Protein AF-A0A2A4UZH8-F1 (afdb_monomer)

pLDDT: mean 76.11, std 14.35, rang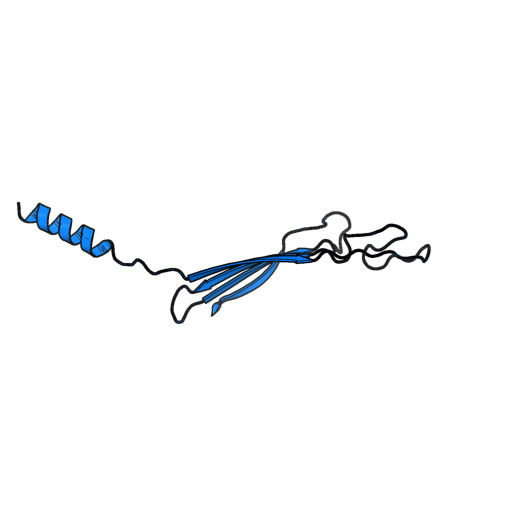e [52.84, 96.06]

Radius of gyration: 25.16 Å; Cα contacts (8 Å, |Δi|>4): 175; chains: 1; bounding box: 62×33×66 Å

Solvent-accessible surface area (backbone atoms only — not comparable to full-atom values): 5761 Å² total; per-residue (Å²): 115,67,68,62,52,53,53,52,51,56,58,59,68,67,69,72,78,78,70,81,68,52,66,48,80,50,71,51,77,45,84,32,77,40,71,39,95,54,93,93,59,78,64,71,73,25,35,87,48,84,19,49,39,49,54,20,35,42,37,41,35,44,37,38,34,83,49,100,76,36,35,38,38,42,31,39,34,21,38,27,54,50,101,52,100,85,51,62,49,53,79,39,76,77,50,76,50,77,79

Secondary structure (DSSP, 8-state):
-HHHHHHHHHHHHGGG-----EEEEEEEEE---B---STT--BTTB-SS-BSTTT-EEEEEEEEESSSS-EEEEEEEEES--SSTT-TT-EEEEEEEE-

Nearest PDB structures (foldseek):
  8byt-assembly1_A  TM=6.503E-01  e=1.397E-01  Veillonella parvula
  5fvn-assembly2_D  TM=3.999E-01  e=3.053E+00  Enterobacter cloacae
  2xe5-assembly1_E  TM=4.243E-01  e=4.521E+00  Escherichia coli
  3upg-assembly1_A  TM=3.669E-01  e=4.521E+00  Salmonella enterica subsp. enterica serovar Typhimurium

Mean predicted aligned error: 13.1 Å

Structure (mmCIF, N/CA/C/O backbone):
data_AF-A0A2A4UZH8-F1
#
_entry.id   AF-A0A2A4UZH8-F1
#
loop_
_atom_site.group_PDB
_atom_site.id
_atom_site.type_symbol
_atom_site.label_atom_id
_atom_site.label_alt_id
_atom_site.label_comp_id
_atom_site.label_asym_id
_atom_site.label_entity_id
_atom_site.label_seq_id
_atom_site.pdbx_PDB_ins_code
_atom_site.Cartn_x
_atom_site.Cartn_y
_atom_site.Cartn_z
_atom_site.occupancy
_atom_site.B_iso_or_equiv
_atom_site.auth_seq_id
_atom_site.auth_comp_id
_atom_site.auth_asym_id
_atom_site.auth_atom_id
_atom_site.pdbx_PDB_model_num
ATOM 1 N N . MET A 1 1 ? -39.535 22.575 33.151 1.00 62.09 1 MET A N 1
ATOM 2 C CA . MET A 1 1 ? -38.066 22.683 33.336 1.00 62.09 1 MET A CA 1
ATOM 3 C C . MET A 1 1 ? -37.366 21.321 33.250 1.00 62.09 1 MET A C 1
ATOM 5 O O . MET A 1 1 ? -36.395 21.210 32.519 1.00 62.09 1 MET A O 1
ATOM 9 N N . ILE A 1 2 ? -37.910 20.273 33.883 1.00 76.75 2 ILE A N 1
ATOM 10 C CA . ILE A 1 2 ? -37.363 18.895 33.910 1.00 76.75 2 ILE A CA 1
ATOM 11 C C . ILE A 1 2 ? -37.192 18.239 32.521 1.00 76.75 2 ILE A C 1
ATOM 13 O O . ILE A 1 2 ? -36.171 17.616 32.263 1.00 76.75 2 ILE A O 1
ATOM 17 N N . ILE A 1 3 ? -38.126 18.438 31.585 1.00 75.88 3 ILE A N 1
ATOM 18 C CA . ILE A 1 3 ? -38.042 17.865 30.223 1.00 75.88 3 ILE A CA 1
ATOM 19 C C . ILE A 1 3 ? -36.863 18.410 29.399 1.00 75.88 3 ILE A C 1
ATOM 21 O O . ILE A 1 3 ? -36.236 17.662 28.655 1.00 75.88 3 ILE A O 1
ATOM 25 N N . ARG A 1 4 ? -36.515 19.695 29.556 1.00 70.12 4 ARG A N 1
ATOM 26 C CA . ARG A 1 4 ? -35.352 20.287 28.870 1.00 70.12 4 ARG A CA 1
ATOM 27 C C . ARG A 1 4 ? -34.034 19.748 29.430 1.00 70.12 4 ARG A C 1
ATOM 29 O O . ARG A 1 4 ? -33.094 19.557 28.670 1.00 70.12 4 ARG A O 1
ATOM 36 N N . LEU A 1 5 ? -33.992 19.463 30.733 1.00 76.56 5 LEU A N 1
ATOM 37 C CA . LEU A 1 5 ? -32.843 18.847 31.399 1.00 76.56 5 LEU A CA 1
ATOM 38 C C . LEU A 1 5 ? -32.631 17.399 30.922 1.00 76.56 5 LEU A C 1
ATOM 40 O O . LEU A 1 5 ? -31.510 17.021 30.599 1.00 76.56 5 LEU A O 1
ATOM 44 N N . LEU A 1 6 ? -33.711 16.617 30.811 1.00 78.81 6 LEU A N 1
ATOM 45 C CA . LEU A 1 6 ? -33.657 15.242 30.299 1.00 78.81 6 LEU A CA 1
ATOM 46 C C . LEU A 1 6 ? -33.196 15.183 28.836 1.00 78.81 6 LEU A C 1
ATOM 48 O O . LEU A 1 6 ? -32.377 14.336 28.494 1.00 78.81 6 LEU A O 1
ATOM 52 N N . LEU A 1 7 ? -33.651 16.119 27.995 1.00 74.50 7 LEU A N 1
ATOM 53 C CA . LEU A 1 7 ? -33.182 16.246 26.609 1.00 74.50 7 LEU A CA 1
ATOM 54 C C . LEU A 1 7 ? -31.684 16.571 26.527 1.00 74.50 7 LEU A C 1
ATOM 56 O O . LEU A 1 7 ? -30.980 15.986 25.709 1.00 74.50 7 LEU A O 1
ATOM 60 N N . PHE A 1 8 ? -31.180 17.448 27.398 1.00 73.50 8 PHE A N 1
ATOM 61 C CA . PHE A 1 8 ? -29.752 17.771 27.453 1.00 73.50 8 PHE A CA 1
ATOM 62 C C . PHE A 1 8 ? -28.891 16.571 27.873 1.00 73.50 8 PHE A C 1
ATOM 64 O O . PHE A 1 8 ? -27.843 16.338 27.275 1.00 73.50 8 PHE A O 1
ATOM 71 N N . ILE A 1 9 ? -29.343 15.780 28.853 1.00 75.44 9 ILE A N 1
ATOM 72 C CA . ILE A 1 9 ? -28.635 14.573 29.316 1.00 75.44 9 ILE A CA 1
ATOM 73 C C . ILE A 1 9 ? -28.619 13.492 28.227 1.00 75.44 9 ILE A C 1
ATOM 75 O O . ILE A 1 9 ? -27.593 12.848 28.019 1.00 75.44 9 ILE A O 1
ATOM 79 N N . PHE A 1 10 ? -29.724 13.325 27.495 1.00 69.94 10 PHE A N 1
ATOM 80 C CA . PHE A 1 10 ? -29.813 12.349 26.408 1.00 69.94 10 PHE A CA 1
ATOM 81 C C . PHE A 1 10 ? -28.863 12.685 25.248 1.00 69.94 10 PHE A C 1
ATOM 83 O O . PHE A 1 10 ? -28.204 11.799 24.714 1.00 69.94 10 PHE A O 1
ATOM 90 N N . ILE A 1 11 ? -28.726 13.971 24.906 1.00 69.81 11 ILE A N 1
ATOM 91 C CA . ILE A 1 11 ? -27.785 14.434 23.875 1.00 69.81 11 ILE A CA 1
ATOM 92 C C . ILE A 1 11 ? -26.332 14.245 24.334 1.00 69.81 11 ILE A C 1
ATOM 94 O O . ILE A 1 11 ? -25.497 13.822 23.542 1.00 69.81 11 ILE A O 1
ATOM 98 N N . PHE A 1 12 ? -26.028 14.488 25.614 1.00 63.47 12 PHE A N 1
ATOM 99 C CA . PHE A 1 12 ? -24.675 14.304 26.150 1.00 63.47 12 PHE A CA 1
ATOM 100 C C . PHE A 1 12 ? -24.257 12.828 26.252 1.00 63.47 12 PHE A C 1
ATOM 102 O O . PHE A 1 12 ? -23.083 12.512 26.072 1.00 63.47 12 PHE A O 1
ATOM 109 N N . ALA A 1 13 ? -25.207 11.920 26.503 1.00 63.75 13 ALA A N 1
ATOM 110 C CA . ALA A 1 13 ? -24.946 10.482 26.580 1.00 63.75 13 ALA A CA 1
ATOM 111 C C . ALA A 1 13 ? -24.607 9.849 25.215 1.00 63.75 13 A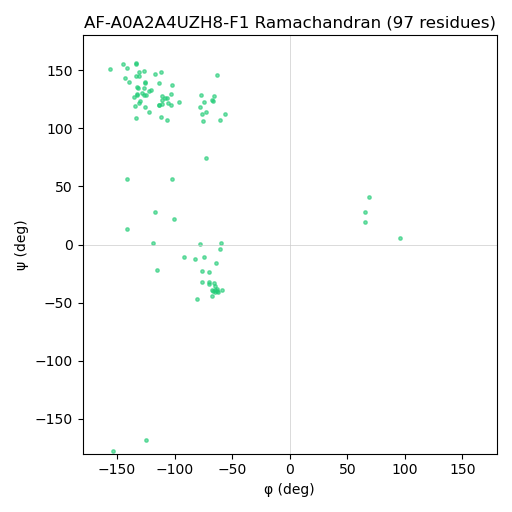LA A C 1
ATOM 113 O O . ALA A 1 13 ? -23.920 8.830 25.172 1.00 63.75 13 ALA A O 1
ATOM 114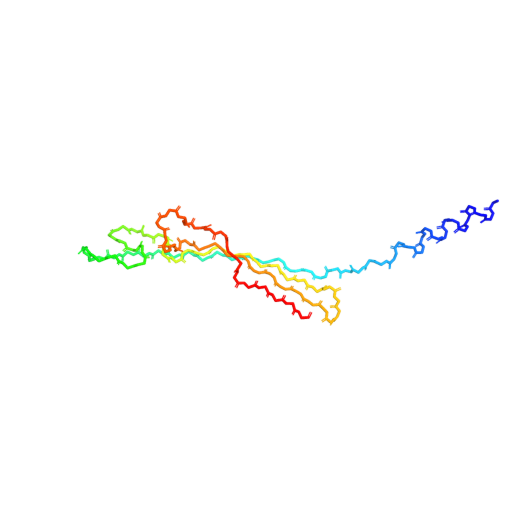 N N . TYR A 1 14 ? -25.036 10.459 24.103 1.00 58.91 14 TYR A N 1
ATOM 115 C CA . TYR A 1 14 ? -24.714 9.993 22.747 1.00 58.91 14 TYR A CA 1
ATOM 116 C C . TYR A 1 14 ? -23.337 10.449 22.239 1.00 58.91 14 TYR A C 1
ATOM 118 O O . TYR A 1 14 ? -22.842 9.915 21.249 1.00 58.91 14 TYR A O 1
ATOM 126 N N . SER A 1 15 ? -22.683 11.395 22.917 1.00 58.34 15 SER A N 1
ATOM 127 C CA . SER A 1 15 ? -21.427 12.004 22.454 1.00 58.34 15 SER A CA 1
ATOM 128 C C . SER A 1 15 ? -20.172 11.141 22.671 1.00 58.34 15 SER A C 1
ATOM 130 O O . SER A 1 15 ? -19.074 11.588 22.351 1.00 58.34 15 SER A O 1
ATOM 132 N N . ALA A 1 16 ? -20.292 9.932 23.235 1.00 55.12 16 ALA A N 1
ATOM 133 C CA . ALA A 1 16 ? -19.160 9.204 23.821 1.00 55.12 16 ALA A CA 1
ATOM 134 C C . ALA A 1 16 ? -18.800 7.858 23.159 1.00 55.12 16 ALA A C 1
ATOM 136 O O . ALA A 1 16 ? -18.212 6.999 23.811 1.00 55.12 16 ALA A O 1
ATOM 137 N N . THR A 1 17 ? -19.060 7.662 21.863 1.00 58.19 17 THR A N 1
ATOM 138 C CA . THR A 1 17 ? -18.369 6.601 21.099 1.00 58.19 17 THR A CA 1
ATOM 139 C C . THR A 1 17 ? -17.257 7.191 20.240 1.00 58.19 17 THR A C 1
ATOM 141 O O . THR A 1 17 ? -17.224 7.013 19.025 1.00 58.19 17 THR A O 1
ATOM 144 N N . GLY A 1 18 ? -16.327 7.905 20.874 1.00 55.28 18 GLY A N 1
ATOM 145 C CA . GLY A 1 18 ? -15.040 8.234 20.268 1.00 55.28 18 GLY A CA 1
ATOM 146 C C . GLY A 1 18 ? -14.170 6.981 20.220 1.00 55.28 18 GLY A C 1
ATOM 147 O O . GLY A 1 18 ? -13.278 6.822 21.048 1.00 55.28 18 GLY A O 1
ATOM 148 N N . ARG A 1 19 ? -14.456 6.047 19.305 1.00 59.31 19 ARG A N 1
ATOM 149 C CA . ARG A 1 19 ? -13.495 4.980 19.003 1.00 59.31 19 ARG A CA 1
ATOM 150 C C . ARG A 1 19 ? -12.366 5.639 18.220 1.00 59.31 19 ARG A C 1
ATOM 152 O O . ARG A 1 19 ? -12.608 6.141 17.126 1.00 59.31 19 ARG A O 1
ATOM 159 N N . ALA A 1 20 ? -11.168 5.683 18.795 1.00 65.62 20 ALA A N 1
ATOM 160 C CA . ALA A 1 20 ? -9.973 6.011 18.035 1.00 65.62 20 ALA A CA 1
ATOM 161 C C . ALA A 1 20 ? -9.834 4.936 16.951 1.00 65.62 20 ALA A C 1
ATOM 163 O O . ALA A 1 20 ? -9.620 3.765 17.255 1.00 65.62 20 ALA A O 1
ATOM 164 N N . LEU A 1 21 ? -10.106 5.316 15.705 1.00 75.06 21 LEU A N 1
ATOM 165 C CA . LEU A 1 21 ? -9.838 4.467 14.560 1.00 75.06 21 LEU A CA 1
ATOM 166 C C . LEU A 1 21 ? -8.329 4.528 14.339 1.00 75.06 21 LEU A C 1
ATOM 168 O O . LEU A 1 21 ? -7.821 5.550 13.878 1.00 75.06 21 LEU A O 1
ATOM 172 N N . ASP A 1 22 ? -7.622 3.459 14.685 1.00 86.56 22 ASP A N 1
ATOM 173 C CA . ASP A 1 22 ? -6.188 3.386 14.437 1.00 86.56 22 ASP A CA 1
ATOM 174 C C . ASP A 1 22 ? -5.979 3.112 12.949 1.00 86.56 22 ASP A C 1
ATOM 176 O O . ASP A 1 22 ? -6.336 2.049 12.436 1.00 86.56 22 ASP A O 1
ATOM 180 N N . TYR A 1 23 ? -5.430 4.089 12.232 1.00 89.88 23 TYR A N 1
ATOM 181 C CA . TYR A 1 23 ? -5.082 3.945 10.825 1.00 89.88 23 TYR A CA 1
ATOM 182 C C . TYR A 1 23 ? -3.623 4.324 10.580 1.00 89.88 23 TYR A C 1
ATOM 184 O O . TYR A 1 23 ? -3.051 5.179 11.253 1.00 89.88 23 TYR A O 1
ATOM 192 N N . SER A 1 24 ? -3.020 3.679 9.588 1.00 92.88 24 SER A N 1
ATOM 193 C CA . SER A 1 24 ? -1.674 3.952 9.109 1.00 92.88 24 SER A CA 1
ATOM 194 C C . SER A 1 24 ? -1.724 4.109 7.598 1.00 92.88 24 SER A C 1
ATOM 196 O O . SER A 1 24 ? -2.198 3.222 6.889 1.00 92.88 24 SER A O 1
ATOM 198 N N . LEU A 1 25 ? -1.258 5.258 7.117 1.00 94.62 25 LEU A N 1
ATOM 199 C CA . LEU A 1 25 ? -1.058 5.523 5.700 1.00 94.62 25 LEU A CA 1
ATOM 200 C C . LEU A 1 25 ? 0.447 5.542 5.437 1.00 94.62 25 LEU A C 1
ATOM 202 O O . LEU A 1 25 ? 1.183 6.280 6.091 1.00 94.62 25 LEU A O 1
ATOM 206 N N . SER A 1 26 ? 0.893 4.742 4.478 1.00 95.00 26 SER A N 1
ATOM 207 C CA . SER A 1 26 ? 2.289 4.678 4.051 1.00 95.00 26 SER A CA 1
ATOM 208 C C . SER A 1 26 ? 2.372 4.707 2.532 1.00 95.00 26 SER A C 1
ATOM 210 O O . SER A 1 26 ? 1.420 4.354 1.837 1.00 95.00 26 SER A O 1
ATOM 212 N N . GLY A 1 27 ? 3.503 5.162 2.012 1.00 95.00 27 GLY A N 1
ATOM 213 C CA . GLY A 1 27 ? 3.760 5.176 0.583 1.00 95.00 27 GLY A CA 1
ATOM 214 C C . GLY A 1 27 ? 5.225 4.908 0.300 1.00 95.00 27 GLY A C 1
ATOM 215 O O . GLY A 1 27 ? 6.083 5.152 1.151 1.00 95.00 27 GLY A O 1
ATOM 216 N N . PHE A 1 28 ? 5.498 4.393 -0.892 1.00 94.44 28 PHE A N 1
ATOM 217 C CA . PHE A 1 28 ? 6.845 4.113 -1.362 1.00 94.44 28 PHE A CA 1
ATOM 218 C C . PHE A 1 28 ? 6.983 4.455 -2.844 1.00 94.44 28 PHE A C 1
ATOM 220 O O . PHE A 1 28 ? 6.021 4.404 -3.610 1.00 94.44 28 PHE A O 1
ATOM 227 N N . LEU A 1 29 ? 8.206 4.803 -3.232 1.00 91.88 29 LEU A N 1
ATOM 228 C CA . LEU A 1 29 ? 8.607 5.037 -4.610 1.00 91.88 29 LEU A CA 1
ATOM 229 C C .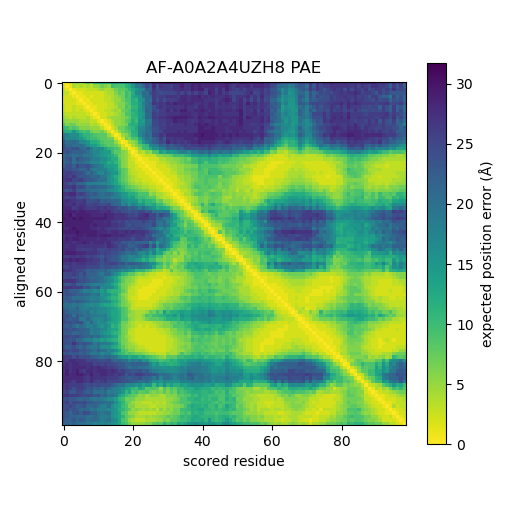 LEU A 1 29 ? 9.887 4.242 -4.860 1.00 91.88 29 LEU A C 1
ATOM 231 O O . LEU A 1 29 ? 10.886 4.450 -4.174 1.00 91.88 29 LEU A O 1
ATOM 235 N N . SER A 1 30 ? 9.842 3.346 -5.837 1.00 90.81 30 SER A N 1
ATOM 236 C CA . SER A 1 30 ? 11.006 2.661 -6.387 1.00 90.81 30 SER A CA 1
ATOM 237 C C . SER A 1 30 ? 11.286 3.240 -7.763 1.00 90.81 30 SER A C 1
ATOM 239 O O . SER A 1 30 ? 10.380 3.293 -8.592 1.00 90.81 30 SER A O 1
ATOM 241 N N . LEU A 1 31 ? 12.515 3.692 -7.995 1.00 87.56 31 LEU A N 1
ATOM 242 C CA . LEU A 1 31 ? 12.9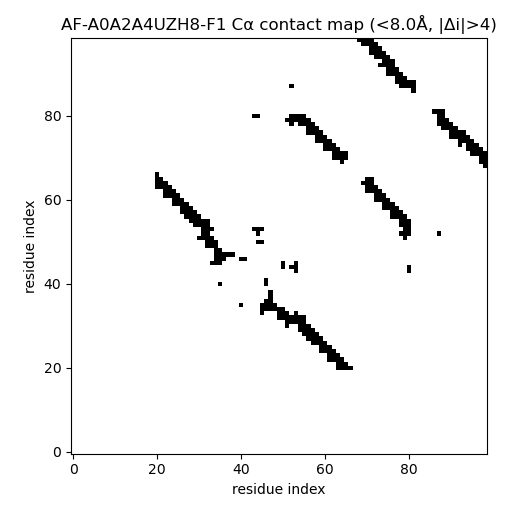74 4.167 -9.297 1.00 87.56 31 LEU A CA 1
ATOM 243 C C . LEU A 1 31 ? 13.991 3.162 -9.830 1.00 87.56 31 LEU A C 1
ATOM 245 O O . LEU A 1 31 ? 14.996 2.905 -9.167 1.00 87.56 31 LEU A O 1
ATOM 249 N N . GLY A 1 32 ? 13.748 2.634 -11.025 1.00 80.88 32 GLY A N 1
ATOM 250 C CA . GLY A 1 32 ? 14.689 1.769 -11.729 1.00 80.88 32 GLY A CA 1
ATOM 251 C C . GLY A 1 32 ? 14.960 2.307 -13.125 1.00 80.88 32 GLY A C 1
ATOM 252 O O . GLY A 1 32 ? 14.043 2.783 -13.789 1.00 80.88 32 GLY A O 1
ATOM 253 N N . ALA A 1 33 ? 16.220 2.259 -13.551 1.00 78.00 33 ALA A N 1
ATOM 254 C CA . ALA A 1 33 ? 16.644 2.662 -14.885 1.00 78.00 33 ALA A CA 1
ATOM 255 C C . ALA A 1 33 ? 17.436 1.522 -15.535 1.00 78.00 33 ALA A C 1
ATOM 257 O O . ALA A 1 33 ? 18.373 1.003 -14.929 1.00 78.00 33 ALA A O 1
ATOM 258 N N . GLY A 1 34 ? 17.059 1.142 -16.756 1.00 72.88 34 GLY A N 1
ATOM 259 C CA . GLY A 1 34 ? 17.746 0.130 -17.560 1.00 72.88 34 GLY A CA 1
ATOM 260 C C . GLY A 1 34 ? 18.317 0.726 -18.846 1.00 72.88 34 GLY A C 1
ATOM 261 O O . GLY A 1 34 ? 17.727 1.643 -19.417 1.00 72.88 34 GLY A O 1
ATOM 262 N N . LEU A 1 35 ? 19.457 0.201 -19.296 1.00 72.06 35 LEU A N 1
ATOM 263 C CA . LEU A 1 35 ? 20.049 0.487 -20.604 1.00 72.06 35 LEU A CA 1
ATOM 264 C C . LEU A 1 35 ? 20.504 -0.837 -21.225 1.00 72.06 35 LEU A C 1
ATOM 266 O O . LEU A 1 35 ? 21.252 -1.578 -20.581 1.00 72.06 35 LEU A O 1
ATOM 270 N N . MET A 1 36 ? 20.080 -1.119 -22.457 1.00 66.75 36 MET A N 1
ATOM 271 C CA . MET A 1 36 ? 20.537 -2.282 -23.218 1.00 66.75 36 MET A CA 1
ATOM 272 C C . MET A 1 36 ? 21.550 -1.824 -24.271 1.00 66.75 36 MET A C 1
ATOM 274 O O . MET A 1 36 ? 21.294 -0.885 -25.012 1.00 66.75 36 MET A O 1
ATOM 278 N N . ASN A 1 37 ? 22.717 -2.469 -24.332 1.00 66.81 37 ASN A N 1
ATOM 279 C CA . ASN A 1 37 ? 23.789 -2.123 -25.279 1.00 66.81 37 ASN A CA 1
ATOM 280 C C . ASN A 1 37 ? 23.828 -3.070 -26.497 1.00 66.81 37 ASN A C 1
ATOM 282 O O . ASN A 1 37 ? 24.875 -3.239 -27.120 1.00 66.81 37 ASN A O 1
ATOM 286 N N . GLU A 1 38 ? 22.717 -3.744 -26.796 1.00 66.44 38 GLU A N 1
ATOM 287 C CA . GLU A 1 38 ? 22.610 -4.711 -27.890 1.00 66.44 38 GLU A CA 1
ATOM 288 C C . GLU A 1 38 ? 21.492 -4.280 -28.845 1.00 66.44 38 GLU A C 1
ATOM 290 O O . GLU A 1 38 ? 20.321 -4.228 -28.471 1.00 66.44 38 GLU A O 1
ATOM 295 N N . GLU A 1 39 ? 21.870 -3.919 -30.074 1.00 59.84 39 GLU A N 1
ATOM 296 C CA . GLU A 1 39 ? 20.939 -3.431 -31.093 1.00 59.84 39 GLU A CA 1
ATOM 297 C C . GLU A 1 39 ? 19.983 -4.553 -31.536 1.00 59.84 39 GLU A C 1
ATOM 299 O O . GLU A 1 39 ? 20.411 -5.614 -31.992 1.00 59.84 39 GLU A O 1
ATOM 304 N N . GLY A 1 40 ? 18.672 -4.308 -31.432 1.00 59.25 40 GLY A N 1
ATOM 305 C CA . GLY A 1 40 ? 17.627 -5.215 -31.927 1.00 59.25 40 GLY A CA 1
ATOM 306 C C . GLY A 1 40 ? 17.027 -6.177 -30.895 1.00 59.25 40 GLY A C 1
ATOM 307 O O . GLY A 1 40 ? 16.199 -7.007 -31.276 1.00 59.25 40 GLY A O 1
ATOM 308 N N . TYR A 1 41 ? 17.390 -6.064 -29.612 1.00 56.94 41 TYR A N 1
ATOM 309 C CA . TYR A 1 41 ? 16.800 -6.855 -28.529 1.00 56.94 41 TYR A CA 1
ATOM 310 C C . TYR A 1 41 ? 15.972 -5.965 -27.589 1.00 56.94 41 TYR A C 1
ATOM 312 O O . TYR A 1 41 ? 16.524 -5.168 -26.838 1.00 56.94 41 TYR A O 1
ATOM 320 N N . ASN A 1 42 ? 14.643 -6.115 -27.612 1.00 57.81 42 ASN A N 1
ATOM 321 C CA . ASN A 1 42 ? 13.733 -5.472 -26.658 1.00 57.81 42 ASN A CA 1
ATOM 322 C C . ASN A 1 42 ? 13.292 -6.519 -25.625 1.00 57.81 42 ASN A C 1
ATOM 324 O O . ASN A 1 42 ? 12.717 -7.550 -25.979 1.00 57.81 42 ASN A O 1
ATOM 328 N N . SER A 1 43 ? 13.590 -6.269 -24.351 1.00 57.19 43 SER A N 1
ATOM 329 C CA . SER A 1 43 ? 13.112 -7.085 -23.235 1.00 57.19 43 SER A CA 1
ATOM 330 C C . SER A 1 43 ? 12.587 -6.165 -22.142 1.00 57.19 43 SER A C 1
ATOM 332 O O . SER A 1 43 ? 13.374 -5.511 -21.463 1.00 57.19 43 SER A O 1
ATOM 334 N N . GLY A 1 44 ? 11.267 -6.139 -21.955 1.00 56.34 44 GLY A N 1
ATOM 335 C CA . GLY A 1 44 ? 10.623 -5.409 -20.860 1.00 56.34 44 GLY A CA 1
ATOM 336 C C . GLY A 1 44 ? 10.701 -3.881 -20.966 1.00 56.34 44 GLY A C 1
ATOM 337 O O . GLY A 1 44 ? 10.939 -3.223 -19.962 1.00 56.34 44 GLY A O 1
ATOM 338 N N . ASP A 1 45 ? 10.532 -3.305 -22.160 1.00 56.16 45 ASP A N 1
ATOM 339 C CA . ASP A 1 45 ? 10.630 -1.852 -22.423 1.00 56.16 45 ASP A CA 1
ATOM 340 C C . ASP A 1 45 ? 12.034 -1.250 -22.219 1.00 56.16 45 ASP A C 1
ATOM 342 O O . ASP A 1 45 ? 12.185 -0.033 -22.050 1.00 56.16 45 ASP A O 1
ATOM 346 N N . ILE A 1 46 ? 13.080 -2.082 -22.216 1.00 52.84 46 ILE A N 1
ATOM 347 C CA . ILE A 1 46 ? 14.475 -1.632 -22.251 1.00 52.84 46 ILE A CA 1
ATOM 348 C C . ILE A 1 46 ? 14.963 -1.675 -23.701 1.00 52.84 46 ILE A C 1
ATOM 350 O O . ILE A 1 46 ? 14.948 -2.737 -24.323 1.00 52.84 46 ILE A O 1
ATOM 354 N N . ASP A 1 47 ? 15.422 -0.530 -24.202 1.00 59.97 47 ASP A N 1
ATOM 355 C CA . ASP A 1 47 ? 16.002 -0.358 -25.540 1.00 59.97 47 ASP A CA 1
ATOM 356 C C . ASP A 1 47 ? 17.408 0.277 -25.426 1.00 59.97 47 ASP A C 1
ATOM 358 O O . ASP A 1 47 ? 17.969 0.404 -24.329 1.00 59.97 47 ASP A O 1
ATOM 362 N N . ASP A 1 48 ? 17.964 0.725 -26.550 1.00 57.94 48 ASP A N 1
ATOM 363 C CA . ASP A 1 48 ? 19.211 1.500 -26.675 1.00 57.94 48 ASP A CA 1
ATOM 364 C C . ASP A 1 48 ? 19.203 2.870 -25.950 1.00 57.94 48 ASP A C 1
ATOM 366 O O . ASP A 1 48 ? 20.220 3.570 -25.877 1.00 57.94 48 ASP A O 1
ATOM 370 N N . LYS A 1 49 ? 18.063 3.255 -25.361 1.00 61.19 49 LYS A N 1
ATOM 371 C CA . LYS A 1 49 ? 17.862 4.467 -24.554 1.00 61.19 49 LYS A CA 1
ATOM 372 C C . LYS A 1 49 ? 17.620 4.119 -23.089 1.00 61.19 49 LYS A C 1
ATOM 374 O O . LYS A 1 49 ? 16.991 3.117 -22.768 1.00 61.19 49 LYS A O 1
ATOM 379 N N . ILE A 1 50 ? 18.059 5.008 -22.191 1.00 59.69 50 ILE A N 1
ATOM 380 C CA . ILE A 1 50 ? 17.764 4.911 -20.752 1.00 59.69 50 ILE A CA 1
ATOM 381 C C . ILE A 1 50 ? 16.243 4.858 -20.560 1.00 59.69 50 ILE A C 1
ATOM 383 O O . ILE A 1 50 ? 15.550 5.850 -20.794 1.00 59.69 50 ILE A O 1
ATOM 387 N N . SER A 1 51 ? 15.742 3.709 -20.110 1.00 63.25 51 SER A N 1
ATOM 388 C CA . SER A 1 51 ? 14.327 3.484 -19.826 1.00 63.25 51 SER A CA 1
ATOM 389 C C . SER A 1 51 ? 14.098 3.453 -18.321 1.00 63.25 51 SER A C 1
ATOM 391 O O . SER A 1 51 ? 14.685 2.636 -17.610 1.00 63.25 51 SER A O 1
ATOM 393 N N . PHE A 1 52 ? 13.238 4.349 -17.834 1.00 67.62 52 PHE A N 1
ATOM 394 C CA . PHE A 1 52 ? 12.757 4.355 -16.446 1.00 67.62 52 PHE A CA 1
ATOM 395 C C . PHE A 1 52 ? 11.459 3.553 -16.272 1.00 67.62 52 PHE A C 1
ATOM 397 O O . PHE A 1 52 ? 11.026 3.295 -15.147 1.00 67.62 52 PHE A O 1
ATOM 404 N N . ASN A 1 53 ? 10.827 3.160 -17.380 1.00 65.31 53 ASN A N 1
ATOM 405 C CA . ASN A 1 53 ? 9.518 2.513 -17.370 1.00 65.31 53 ASN A CA 1
ATOM 406 C C . ASN A 1 53 ? 9.608 1.048 -16.944 1.00 65.31 53 ASN A C 1
ATOM 408 O O . ASN A 1 53 ? 8.636 0.518 -16.424 1.00 65.31 53 ASN A O 1
ATOM 412 N N . ASN A 1 54 ? 10.772 0.418 -17.090 1.00 66.50 54 ASN A N 1
ATOM 413 C CA . ASN A 1 54 ? 10.933 -1.005 -16.819 1.00 66.50 54 ASN A CA 1
ATOM 414 C C . ASN A 1 54 ? 10.679 -1.385 -15.345 1.00 66.50 54 ASN A C 1
ATOM 416 O O . ASN A 1 54 ? 10.069 -2.411 -15.080 1.00 66.50 54 ASN A O 1
ATOM 420 N N . ASP A 1 55 ? 11.097 -0.557 -14.377 1.00 74.38 55 ASP A N 1
ATOM 421 C CA . ASP A 1 55 ? 11.094 -0.987 -12.963 1.00 74.38 55 ASP A CA 1
ATOM 422 C C . ASP A 1 55 ? 10.676 0.106 -11.961 1.00 74.38 55 ASP A C 1
ATOM 424 O O . ASP A 1 55 ? 10.849 -0.015 -10.746 1.00 74.38 55 ASP A O 1
ATOM 428 N N . THR A 1 56 ? 10.105 1.208 -12.460 1.00 83.75 56 THR A N 1
ATOM 429 C CA . THR A 1 56 ? 9.565 2.253 -11.584 1.00 83.75 56 THR A CA 1
ATOM 430 C C . THR A 1 56 ? 8.221 1.823 -10.996 1.00 83.75 56 THR A C 1
ATOM 432 O O . THR A 1 56 ? 7.298 1.462 -11.726 1.00 83.75 56 THR A O 1
ATOM 435 N N . ILE A 1 57 ? 8.079 1.911 -9.672 1.00 88.81 57 ILE A N 1
ATOM 436 C CA . ILE A 1 57 ? 6.851 1.564 -8.945 1.00 88.81 57 ILE A CA 1
ATOM 437 C C . ILE A 1 57 ? 6.523 2.673 -7.950 1.00 88.81 57 ILE A C 1
ATOM 439 O O . ILE A 1 57 ? 7.355 3.049 -7.126 1.00 88.81 57 ILE A O 1
ATOM 443 N N . LEU A 1 58 ? 5.285 3.156 -7.986 1.00 91.38 58 LEU A N 1
ATOM 444 C CA . LEU A 1 58 ? 4.711 4.032 -6.970 1.00 91.38 58 LEU A CA 1
ATOM 445 C C . LEU A 1 58 ? 3.635 3.256 -6.213 1.00 91.38 58 LEU A C 1
ATOM 447 O O . LEU A 1 58 ? 2.730 2.711 -6.837 1.00 91.38 58 LEU A O 1
ATOM 451 N N . GLY A 1 59 ? 3.705 3.221 -4.886 1.00 93.19 59 GLY A N 1
ATOM 452 C CA . GLY A 1 59 ? 2.743 2.496 -4.062 1.00 93.19 59 GLY A CA 1
ATOM 453 C C . GLY A 1 59 ? 2.234 3.307 -2.883 1.00 93.19 59 GLY A C 1
ATOM 454 O O . GLY A 1 59 ? 2.969 4.089 -2.280 1.00 93.19 59 GLY A O 1
ATOM 455 N N . VAL A 1 60 ? 0.965 3.094 -2.542 1.00 95.62 60 VAL A N 1
ATOM 456 C CA . VAL A 1 60 ? 0.302 3.642 -1.357 1.00 95.62 60 VAL A CA 1
ATOM 457 C C . VAL A 1 60 ? -0.430 2.512 -0.643 1.00 95.62 60 VAL A C 1
ATOM 459 O O . VAL A 1 60 ? -1.138 1.724 -1.267 1.00 95.62 60 VAL A O 1
ATOM 462 N N . GLN A 1 61 ? -0.282 2.448 0.676 1.00 96.06 61 GLN A N 1
ATOM 463 C CA . GLN A 1 61 ? -0.937 1.465 1.525 1.00 96.06 61 GLN A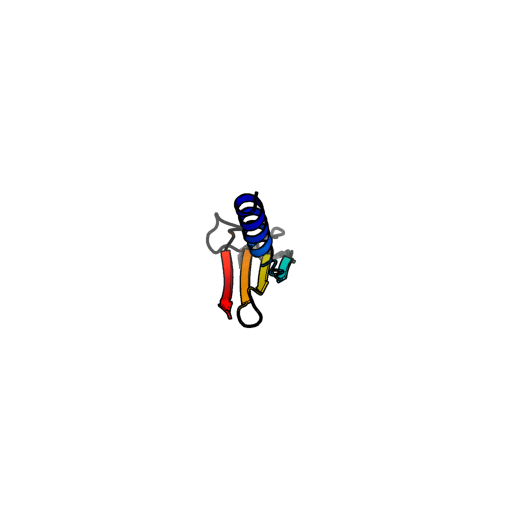 CA 1
ATOM 464 C C . GLN A 1 61 ? -1.663 2.142 2.685 1.00 96.06 61 GLN A C 1
ATOM 466 O O . GLN A 1 61 ? -1.076 2.932 3.426 1.00 96.06 61 GLN A O 1
ATOM 471 N N . LEU A 1 62 ? -2.925 1.765 2.869 1.00 94.50 62 LEU A N 1
ATOM 472 C CA . LEU A 1 62 ? -3.772 2.150 3.987 1.00 94.50 62 LEU A CA 1
ATOM 473 C C . LEU A 1 62 ? -4.085 0.912 4.832 1.00 94.50 62 LEU A C 1
ATOM 475 O O . LEU A 1 62 ? -4.708 -0.028 4.345 1.00 94.50 62 LEU A O 1
ATOM 479 N N . SER A 1 63 ? -3.696 0.933 6.103 1.00 93.88 63 SER A N 1
ATOM 480 C CA . SER A 1 63 ? -4.066 -0.075 7.101 1.00 93.88 63 SER A CA 1
ATOM 481 C C . SER A 1 63 ? -4.955 0.551 8.166 1.00 93.88 63 SER A C 1
ATOM 483 O O . SER A 1 63 ? -4.680 1.658 8.621 1.00 93.88 63 SER A O 1
ATOM 485 N N . THR A 1 64 ? -5.997 -0.146 8.603 1.00 91.38 64 THR A N 1
ATOM 486 C CA . THR A 1 64 ? -6.923 0.325 9.635 1.00 91.38 64 THR A CA 1
ATOM 487 C C . THR A 1 64 ? -7.302 -0.800 10.594 1.00 91.38 64 THR A C 1
ATOM 489 O O . THR A 1 64 ? -7.508 -1.937 10.179 1.00 91.38 64 THR A O 1
ATOM 492 N N . HIS A 1 65 ? -7.381 -0.487 11.885 1.00 90.69 65 HIS A N 1
ATOM 493 C CA . HIS A 1 65 ? -7.962 -1.344 12.912 1.00 90.69 65 HIS A CA 1
ATOM 494 C C . HIS A 1 65 ? -9.311 -0.754 13.316 1.00 90.69 65 HIS A C 1
ATOM 496 O O . HIS A 1 65 ? -9.395 0.277 13.987 1.00 90.69 65 HIS A O 1
ATOM 502 N N . PHE A 1 66 ? -10.384 -1.413 12.886 1.00 84.12 66 PHE A N 1
ATOM 503 C CA . PHE A 1 66 ? -11.752 -1.019 13.216 1.00 84.12 66 PHE A CA 1
ATOM 504 C C . PHE A 1 66 ? -12.110 -1.411 14.658 1.00 84.12 66 PHE A C 1
ATOM 506 O O . PHE A 1 66 ? -12.906 -0.743 15.325 1.00 84.12 66 PHE A O 1
ATOM 513 N N . SER A 1 67 ? -11.538 -2.518 15.146 1.00 83.19 67 SER A N 1
ATOM 514 C CA . SER A 1 67 ? -11.668 -2.998 16.524 1.00 83.19 67 SER A CA 1
ATOM 515 C C . SER A 1 67 ? -10.445 -3.837 16.930 1.00 83.19 67 SER A C 1
ATOM 517 O O . SER A 1 67 ? -9.528 -4.029 16.140 1.00 83.19 67 SER A O 1
ATOM 519 N N . THR A 1 68 ? -10.442 -4.389 18.148 1.00 79.44 68 THR A N 1
ATOM 520 C CA . THR A 1 68 ? -9.431 -5.367 18.595 1.00 79.44 68 THR A CA 1
ATOM 521 C C . THR A 1 68 ? -9.444 -6.682 17.814 1.00 79.44 68 THR A C 1
ATOM 523 O O . THR A 1 68 ? -8.492 -7.445 17.930 1.00 79.44 68 THR 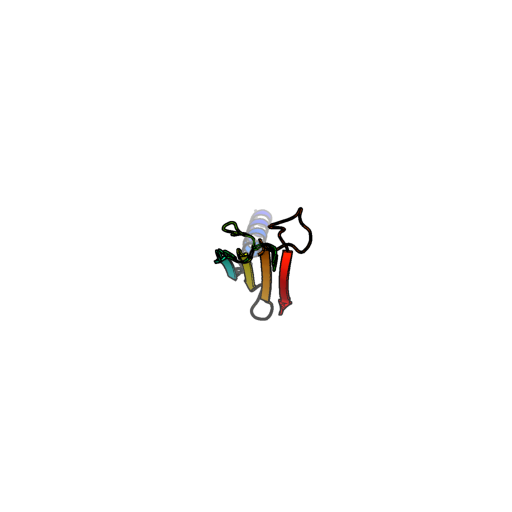A O 1
ATOM 526 N N . GLN A 1 69 ? -10.512 -6.973 17.069 1.00 86.81 69 GLN A N 1
ATOM 527 C CA . GLN A 1 69 ? -10.645 -8.200 16.275 1.00 86.81 69 GLN A CA 1
ATOM 528 C C . GLN A 1 69 ? -10.706 -7.937 14.773 1.00 86.81 69 GLN A C 1
ATOM 530 O O . GLN A 1 69 ? -10.417 -8.854 14.022 1.00 86.81 69 GLN A O 1
ATOM 535 N N . PHE A 1 70 ? -11.083 -6.722 14.357 1.00 88.19 70 PHE A N 1
ATOM 536 C CA . PHE A 1 70 ? -11.279 -6.388 12.952 1.00 88.19 70 PHE A CA 1
ATOM 537 C C . PHE A 1 70 ? -10.219 -5.416 12.451 1.00 88.19 70 PHE A C 1
ATOM 539 O O . PHE A 1 70 ? -10.134 -4.280 12.936 1.00 88.19 70 PHE A O 1
ATOM 546 N N . SER A 1 71 ? -9.470 -5.832 11.436 1.00 91.19 71 SER A N 1
ATOM 547 C CA . SER A 1 71 ? -8.501 -4.997 10.734 1.00 91.19 71 SER A CA 1
ATOM 548 C C . SER A 1 71 ? -8.637 -5.134 9.221 1.00 91.19 71 SER A C 1
ATOM 550 O O . SER A 1 71 ? -9.181 -6.100 8.690 1.00 91.19 71 SER A O 1
ATOM 552 N N . GLY A 1 72 ? -8.179 -4.116 8.507 1.00 94.00 72 GLY A N 1
ATOM 553 C CA . GLY A 1 72 ? -8.181 -4.105 7.057 1.00 94.00 72 GLY A CA 1
ATOM 554 C C . GLY A 1 72 ? -6.946 -3.421 6.508 1.00 94.00 72 GLY A C 1
ATOM 555 O O . GLY A 1 72 ? -6.486 -2.419 7.058 1.00 94.00 72 GLY A O 1
ATOM 556 N N . THR A 1 73 ? -6.433 -3.940 5.400 1.00 94.81 73 THR A N 1
ATOM 557 C CA . THR A 1 73 ? -5.358 -3.306 4.645 1.00 94.81 73 THR A CA 1
ATOM 558 C C . THR A 1 73 ? -5.699 -3.274 3.165 1.00 94.81 73 THR A C 1
ATOM 560 O O . THR A 1 73 ? -6.155 -4.260 2.591 1.00 94.81 73 THR A O 1
ATOM 563 N N . LEU A 1 74 ? -5.457 -2.119 2.556 1.00 94.94 74 LEU A N 1
ATOM 564 C CA . LEU A 1 74 ? -5.592 -1.860 1.134 1.00 94.94 74 LEU A CA 1
ATOM 565 C C . LEU A 1 74 ? -4.259 -1.325 0.613 1.00 94.94 74 LEU A C 1
ATOM 567 O O . LEU A 1 74 ? -3.745 -0.344 1.155 1.00 94.94 74 LEU A O 1
ATOM 571 N N . GLN A 1 75 ? -3.733 -1.923 -0.454 1.00 95.56 75 GLN A N 1
ATOM 572 C CA . GLN A 1 75 ? -2.577 -1.399 -1.175 1.00 95.56 75 GLN A CA 1
ATOM 573 C C . GLN A 1 75 ? -2.915 -1.157 -2.646 1.00 95.56 75 GLN A C 1
ATOM 575 O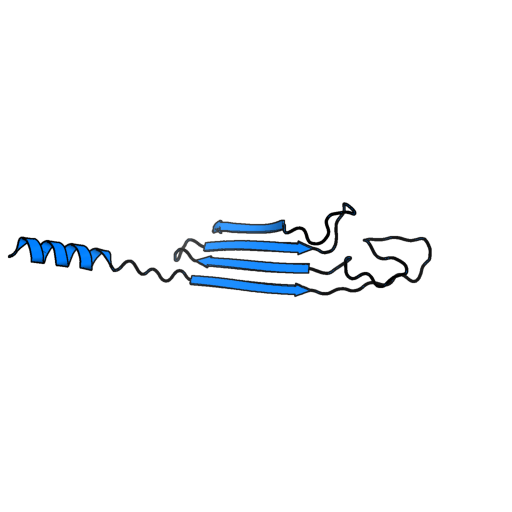 O . GLN A 1 75 ? -3.473 -2.017 -3.329 1.00 95.56 75 GLN A O 1
ATOM 580 N N . VAL A 1 76 ? -2.545 0.026 -3.129 1.00 94.69 76 VAL A N 1
ATOM 581 C CA . VAL A 1 76 ? -2.667 0.435 -4.528 1.00 94.69 76 VAL A CA 1
ATOM 582 C C . VAL A 1 76 ? -1.278 0.772 -5.045 1.00 94.69 76 VAL A C 1
ATOM 584 O O . VAL A 1 76 ? -0.535 1.507 -4.393 1.00 94.69 76 VAL A O 1
ATOM 587 N N . ILE A 1 77 ? -0.937 0.255 -6.221 1.00 93.31 77 ILE A N 1
ATOM 588 C CA . ILE A 1 77 ? 0.346 0.496 -6.875 1.00 93.31 77 ILE A CA 1
ATOM 589 C C . ILE A 1 77 ? 0.149 0.907 -8.333 1.00 93.31 77 ILE A C 1
ATOM 591 O O . ILE A 1 77 ? -0.740 0.414 -9.025 1.00 93.31 77 ILE A O 1
ATOM 595 N N . ALA A 1 78 ? 1.010 1.790 -8.811 1.00 88.56 78 ALA A N 1
ATOM 596 C CA . ALA A 1 78 ? 1.168 2.131 -10.213 1.00 88.56 78 ALA A CA 1
ATOM 597 C C . ALA A 1 78 ? 2.558 1.665 -10.654 1.00 88.56 78 ALA A C 1
ATOM 599 O O . ALA A 1 78 ? 3.569 2.082 -10.082 1.00 88.56 78 ALA A O 1
ATOM 600 N N . ARG A 1 79 ? 2.603 0.778 -11.650 1.00 86.06 79 ARG A N 1
ATOM 601 C CA . ARG A 1 79 ? 3.848 0.243 -12.217 1.00 86.06 79 ARG A CA 1
ATOM 602 C C . ARG A 1 79 ? 4.131 0.950 -13.544 1.00 86.06 79 ARG A C 1
ATOM 604 O O . ARG A 1 79 ? 3.212 1.176 -14.329 1.00 86.06 79 ARG A O 1
ATOM 611 N N . GLY A 1 80 ? 5.387 1.322 -13.777 1.00 69.31 80 GLY A N 1
ATOM 612 C CA . GLY A 1 80 ? 5.836 1.861 -15.063 1.00 69.31 80 GLY A CA 1
ATOM 613 C C . GLY A 1 80 ? 5.752 0.813 -16.175 1.00 69.31 80 GLY A C 1
ATOM 614 O O . GLY A 1 80 ? 5.420 1.155 -17.307 1.00 69.31 80 GLY A O 1
ATOM 615 N N . HIS A 1 81 ? 5.970 -0.458 -15.831 1.00 63.22 81 HIS A N 1
ATOM 616 C CA . HIS A 1 81 ? 5.938 -1.567 -16.774 1.00 63.22 81 HIS A CA 1
ATOM 617 C C . HIS A 1 81 ? 4.493 -1.897 -17.167 1.00 63.22 81 HIS A C 1
ATOM 619 O O . HIS A 1 81 ? 3.662 -2.183 -16.300 1.00 63.22 81 HIS A O 1
ATOM 625 N N . SER A 1 82 ? 4.199 -1.852 -18.467 1.00 56.97 82 SER A N 1
ATOM 626 C CA . SER A 1 82 ? 2.891 -2.185 -19.035 1.00 56.97 82 SER A CA 1
ATOM 627 C C . SER A 1 82 ? 3.074 -3.229 -20.132 1.00 56.97 82 SER A C 1
ATOM 629 O O . SER A 1 82 ? 3.951 -3.088 -20.970 1.00 56.97 82 SER A O 1
ATOM 631 N N . LEU A 1 83 ? 2.235 -4.269 -20.147 1.00 54.66 83 LEU A N 1
ATOM 632 C CA . LEU A 1 83 ? 2.207 -5.257 -21.240 1.00 54.66 83 LEU A CA 1
ATOM 633 C C . LEU A 1 83 ? 1.554 -4.698 -22.519 1.00 54.66 83 LEU A C 1
ATOM 635 O O . LEU A 1 83 ? 1.601 -5.346 -23.560 1.00 54.66 83 LEU A O 1
ATOM 639 N N . ASP A 1 84 ? 0.914 -3.530 -22.417 1.00 53.84 84 ASP A N 1
ATOM 640 C CA . ASP A 1 84 ? 0.213 -2.842 -23.498 1.00 53.84 84 ASP A CA 1
ATOM 641 C C . ASP A 1 84 ? 0.776 -1.411 -23.607 1.00 53.84 84 ASP A C 1
ATOM 643 O O . ASP A 1 84 ? 0.712 -0.633 -22.646 1.00 53.84 84 ASP A O 1
ATOM 647 N N . ASP A 1 85 ? 1.359 -1.091 -24.764 1.00 56.62 85 ASP A N 1
ATOM 648 C CA . ASP A 1 85 ? 2.263 0.043 -25.074 1.00 56.62 85 ASP A CA 1
ATOM 649 C C . ASP A 1 85 ? 1.680 1.459 -24.831 1.00 56.62 85 ASP A C 1
ATOM 651 O O . ASP A 1 85 ? 2.319 2.474 -25.106 1.00 56.62 85 ASP A O 1
ATOM 655 N N . SER A 1 86 ? 0.439 1.575 -24.346 1.00 57.34 86 SER A N 1
ATOM 656 C CA . SER A 1 86 ? -0.269 2.855 -24.225 1.00 57.34 86 SER A CA 1
ATOM 657 C C . SER A 1 86 ? -0.665 3.258 -22.801 1.00 57.34 86 SER A C 1
ATOM 659 O O . SER A 1 86 ? -1.321 4.287 -22.645 1.00 57.34 86 SER A O 1
ATOM 661 N N . ASN A 1 87 ? -0.346 2.471 -21.765 1.00 57.56 87 ASN A N 1
ATOM 662 C CA . ASN A 1 87 ? -0.869 2.708 -20.407 1.00 57.56 87 ASN A CA 1
ATOM 663 C C . ASN A 1 87 ? 0.144 2.449 -19.278 1.00 57.56 87 ASN A C 1
ATOM 665 O O . ASN A 1 87 ? -0.106 1.703 -18.331 1.00 57.56 87 ASN A O 1
ATOM 669 N N . HIS A 1 88 ? 1.288 3.126 -19.341 1.00 63.47 88 HIS A N 1
ATOM 670 C CA . HIS A 1 88 ? 2.228 3.178 -18.220 1.00 63.47 88 HIS A CA 1
ATOM 671 C C . HIS A 1 88 ? 1.603 3.874 -16.997 1.00 63.47 88 HIS A C 1
ATOM 673 O O . HIS A 1 88 ? 0.846 4.837 -17.136 1.00 63.47 88 HIS A O 1
ATOM 679 N N . TYR A 1 89 ? 1.961 3.422 -15.789 1.00 67.75 89 TYR A N 1
ATOM 680 C CA . TYR A 1 89 ? 1.522 3.993 -14.506 1.00 67.75 89 TYR A CA 1
ATOM 681 C C . TYR A 1 89 ? 0.022 3.879 -14.201 1.00 67.75 89 TYR A C 1
ATOM 683 O O . TYR A 1 89 ? -0.516 4.685 -13.437 1.00 67.75 89 TYR A O 1
ATOM 691 N N . GLN A 1 90 ? -0.666 2.866 -14.733 1.00 80.38 90 GLN A N 1
ATOM 692 C CA . GL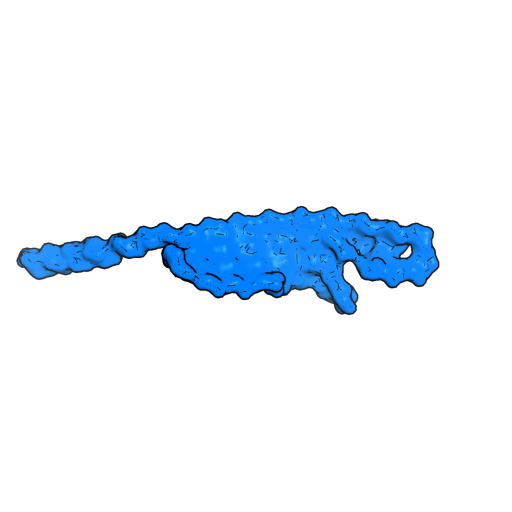N A 1 90 ? -2.052 2.616 -14.341 1.00 80.38 90 GLN A CA 1
ATOM 693 C C . GLN A 1 90 ? -2.145 2.166 -12.870 1.00 80.38 90 GLN A C 1
ATOM 695 O O . GLN A 1 90 ? -1.515 1.174 -12.493 1.00 80.38 90 GLN A O 1
ATOM 700 N N . PRO A 1 91 ? -2.924 2.865 -12.019 1.00 83.75 91 PRO A N 1
ATOM 701 C CA . PRO A 1 91 ? -3.146 2.439 -10.645 1.00 83.75 91 PRO A CA 1
ATOM 702 C C . PRO A 1 91 ? -3.914 1.117 -10.613 1.00 83.75 91 PRO A C 1
ATOM 704 O O . PRO A 1 91 ? -4.994 0.997 -11.189 1.00 83.75 91 PRO A O 1
ATOM 707 N N . SER A 1 92 ? -3.377 0.140 -9.895 1.00 88.12 92 SER A N 1
ATOM 708 C CA . SER A 1 92 ? -3.960 -1.185 -9.700 1.00 88.12 92 SER A CA 1
ATOM 709 C C . SER A 1 92 ? -3.964 -1.542 -8.217 1.00 88.12 92 SER A C 1
ATOM 711 O O . SER A 1 92 ? -3.101 -1.102 -7.456 1.00 88.12 92 SER A O 1
ATOM 713 N N . VAL A 1 93 ? -4.961 -2.311 -7.782 1.00 90.44 93 VAL A N 1
ATOM 714 C CA . VAL A 1 93 ? -4.989 -2.851 -6.417 1.00 90.44 93 VAL A CA 1
ATOM 715 C C . VAL A 1 93 ? -4.028 -4.034 -6.369 1.00 90.44 93 VAL A C 1
ATOM 717 O O . VAL A 1 93 ? -4.246 -5.007 -7.085 1.00 90.44 93 VAL A O 1
ATOM 720 N N . ASP A 1 94 ? -2.985 -3.949 -5.541 1.00 91.12 94 ASP A N 1
ATOM 721 C CA . ASP A 1 94 ? -2.017 -5.045 -5.385 1.00 91.12 94 ASP A CA 1
ATOM 722 C C . ASP A 1 94 ? -2.577 -6.114 -4.442 1.00 91.12 94 ASP A C 1
ATOM 724 O O . ASP A 1 94 ? -2.601 -7.300 -4.760 1.00 91.12 94 ASP A O 1
ATOM 728 N N . TRP A 1 95 ? -3.123 -5.683 -3.303 1.00 91.19 95 TRP A N 1
ATOM 729 C CA . TRP A 1 95 ? -3.811 -6.567 -2.371 1.00 91.19 95 TRP A CA 1
ATOM 730 C C . TRP A 1 95 ? -4.818 -5.820 -1.499 1.00 91.19 95 TRP A C 1
ATOM 732 O O . TRP A 1 95 ? -4.686 -4.630 -1.191 1.00 91.19 95 TRP A O 1
ATOM 742 N N . LEU A 1 96 ? -5.844 -6.566 -1.100 1.00 93.94 96 LEU A N 1
ATOM 743 C CA . LEU A 1 96 ? -6.880 -6.157 -0.165 1.00 93.94 96 LEU A CA 1
ATOM 744 C C . LEU A 1 96 ? -7.071 -7.301 0.827 1.00 93.94 96 LEU A C 1
ATOM 746 O O . LEU A 1 96 ? -7.417 -8.415 0.436 1.00 93.94 96 LEU A O 1
ATOM 750 N N . TYR A 1 97 ? -6.829 -7.021 2.103 1.00 92.19 97 TYR A N 1
ATOM 751 C CA . TYR A 1 97 ? -6.937 -7.994 3.183 1.00 92.19 97 TYR A CA 1
ATOM 752 C C . TYR A 1 97 ? -7.865 -7.477 4.279 1.00 92.19 97 TYR A C 1
ATOM 754 O O . TYR A 1 97 ? -7.827 -6.296 4.624 1.00 92.19 97 TYR A O 1
ATOM 762 N N . LEU A 1 98 ? -8.690 -8.368 4.823 1.00 92.50 98 LEU A N 1
ATOM 763 C CA . LEU A 1 98 ? -9.573 -8.112 5.956 1.00 92.50 98 LEU A CA 1
ATOM 764 C C . LEU A 1 98 ? -9.405 -9.270 6.943 1.00 92.50 98 LEU A C 1
ATOM 766 O O . LEU A 1 98 ? -9.492 -10.430 6.535 1.00 92.50 98 LEU A O 1
ATOM 770 N N . THR A 1 99 ? -9.171 -8.953 8.213 1.00 85.19 99 THR A N 1
ATOM 771 C CA . THR A 1 99 ? -9.102 -9.914 9.322 1.00 85.19 99 THR A CA 1
ATOM 772 C C . THR A 1 99 ? -10.124 -9.564 10.380 1.00 85.19 99 THR A C 1
ATOM 774 O O . THR A 1 99 ? -10.385 -8.354 10.561 1.00 85.19 99 THR A O 1
#

Foldseek 3Di:
DVVVVVVVVVVVVVPPPPDPWDKDKDKDWDWDWDEDPDAPDDDQNHHNDTDRLRFIKIKMKMKIDPDPQKIKIWMWMFGSGDPDPPDHGDIDTPDIDMD

Sequence (99 aa):
MIIRLLLFIFIFAYSATGRALDYSLSGFLSLGAGLMNEEGYNSGDIDDKISFNNDTILGVQLSTHFSTQFSGTLQVIARGHSLDDSNHYQPSVDWLYLT